Protein AF-A0A3B7MKC9-F1 (afdb_monomer)

Mean predicted aligned error: 3.41 Å

Organism: NCBI:txid2315862

Secondary structure (DSSP, 8-state):
--HHHHHHT--HHHHHHHHHHTTTS-PEE-TT-S-S-TTSPPPSEE-HHHHHHHHHT--SBSSTTSS-B--HHHHHTTTTTT-TTSEEEE-TTT---TTPEEEE--BTTB--EEEEEEEEETTEEEEEEEE-HHHHHHHS-SEEEE-SHHHHTSS---EEEEE-HHHHHTT--

Radius of gyration: 14.61 Å; Cα contacts (8 Å, |Δi|>4): 406; chains: 1; bounding box: 36×35×43 Å

Structure (mmCIF, N/CA/C/O backbone):
data_AF-A0A3B7MKC9-F1
#
_entry.id   AF-A0A3B7MKC9-F1
#
loop_
_atom_site.group_PDB
_atom_site.id
_atom_site.type_symbol
_atom_site.label_atom_id
_atom_site.label_alt_id
_atom_site.label_comp_id
_atom_site.label_asym_id
_atom_site.label_entity_id
_atom_site.label_seq_id
_atom_site.pdbx_PDB_ins_code
_atom_site.Cartn_x
_atom_site.Cartn_y
_atom_site.Cartn_z
_atom_site.occupancy
_atom_site.B_iso_or_equiv
_atom_site.auth_seq_id
_atom_site.auth_comp_id
_atom_site.auth_asym_id
_atom_site.auth_atom_id
_atom_site.pdbx_PDB_model_num
ATOM 1 N N . MET A 1 1 ? 6.715 -16.692 -13.414 1.00 75.38 1 MET A N 1
ATOM 2 C CA . MET A 1 1 ? 5.752 -15.585 -13.282 1.00 75.38 1 MET A CA 1
ATOM 3 C C . MET A 1 1 ? 6.542 -14.304 -13.108 1.00 75.38 1 MET A C 1
ATOM 5 O O . MET A 1 1 ? 7.351 -14.230 -12.189 1.00 75.38 1 MET A O 1
ATOM 9 N N . ALA A 1 2 ? 6.382 -13.361 -14.026 1.00 88.56 2 ALA A N 1
ATOM 10 C CA . ALA A 1 2 ? 6.945 -12.022 -13.945 1.00 88.56 2 ALA A CA 1
ATOM 11 C C . ALA A 1 2 ? 6.031 -11.097 -13.121 1.00 88.56 2 ALA A C 1
ATOM 13 O O . ALA A 1 2 ? 4.873 -11.415 -12.852 1.00 88.56 2 ALA A O 1
ATOM 14 N N . TRP A 1 3 ? 6.537 -9.925 -12.731 1.00 88.00 3 TRP A N 1
ATOM 15 C CA . TRP A 1 3 ? 5.718 -8.912 -12.053 1.00 88.00 3 TRP A CA 1
ATOM 16 C C . TRP A 1 3 ? 4.572 -8.404 -12.947 1.00 88.00 3 TRP A C 1
ATOM 18 O O . TRP A 1 3 ? 3.507 -8.067 -12.442 1.00 88.00 3 TRP A O 1
ATOM 28 N N . SER A 1 4 ? 4.760 -8.400 -14.271 1.00 90.25 4 SER A N 1
ATOM 29 C CA . SER A 1 4 ? 3.721 -8.061 -15.249 1.00 90.25 4 SER A CA 1
ATOM 30 C C . SER A 1 4 ? 2.548 -9.041 -15.215 1.00 90.25 4 SER A C 1
ATOM 32 O O . SER A 1 4 ? 1.399 -8.612 -15.281 1.00 90.25 4 SER A O 1
ATOM 34 N N . ASP A 1 5 ? 2.821 -10.335 -15.021 1.00 90.56 5 ASP A N 1
ATOM 35 C CA . ASP A 1 5 ? 1.785 -11.368 -14.912 1.00 90.56 5 ASP A CA 1
ATOM 36 C C . ASP A 1 5 ? 0.929 -11.151 -13.653 1.00 90.56 5 ASP A C 1
ATOM 38 O O . ASP A 1 5 ? -0.292 -11.273 -13.701 1.00 90.56 5 ASP A O 1
ATOM 42 N N . LEU A 1 6 ? 1.559 -10.763 -12.533 1.00 89.94 6 LEU A N 1
ATOM 43 C CA . LEU A 1 6 ? 0.846 -10.415 -11.296 1.00 89.94 6 LEU A CA 1
ATOM 44 C C . LEU A 1 6 ? -0.052 -9.189 -11.465 1.00 89.94 6 LEU A C 1
ATOM 46 O O . LEU A 1 6 ? -1.125 -9.127 -10.864 1.00 89.94 6 LEU A O 1
ATOM 50 N N . ILE A 1 7 ? 0.390 -8.210 -12.256 1.00 89.44 7 ILE A N 1
ATOM 51 C CA . ILE A 1 7 ? -0.397 -7.013 -12.551 1.00 89.44 7 ILE A CA 1
ATOM 52 C C . ILE A 1 7 ? -1.566 -7.331 -13.476 1.00 89.44 7 ILE A C 1
ATOM 54 O O . ILE A 1 7 ? -2.645 -6.777 -13.287 1.00 89.44 7 ILE A O 1
ATOM 58 N N . ALA A 1 8 ? -1.399 -8.228 -14.446 1.00 88.75 8 ALA A N 1
ATOM 59 C CA . ALA A 1 8 ? -2.476 -8.591 -15.363 1.00 88.75 8 ALA A CA 1
ATOM 60 C C . ALA A 1 8 ? -3.732 -9.090 -14.618 1.00 88.75 8 ALA A C 1
ATOM 62 O O . ALA A 1 8 ? -4.857 -8.835 -15.053 1.00 88.75 8 ALA A O 1
ATOM 63 N N . THR A 1 9 ? -3.547 -9.722 -13.455 1.00 87.75 9 THR A N 1
ATOM 64 C CA . THR A 1 9 ? -4.630 -10.240 -12.608 1.00 87.75 9 THR A CA 1
ATOM 65 C C . THR A 1 9 ? -4.919 -9.389 -11.370 1.00 87.75 9 THR A C 1
ATOM 67 O O . THR A 1 9 ? -5.727 -9.801 -10.538 1.00 87.75 9 THR A O 1
ATOM 70 N N . CYS A 1 10 ? -4.285 -8.220 -11.217 1.00 89.94 10 CYS A N 1
ATOM 71 C CA . CYS A 1 10 ? -4.369 -7.454 -9.976 1.00 89.94 10 CYS A CA 1
ATOM 72 C C . CYS A 1 10 ? -5.787 -6.946 -9.676 1.00 89.94 10 CYS A C 1
ATOM 74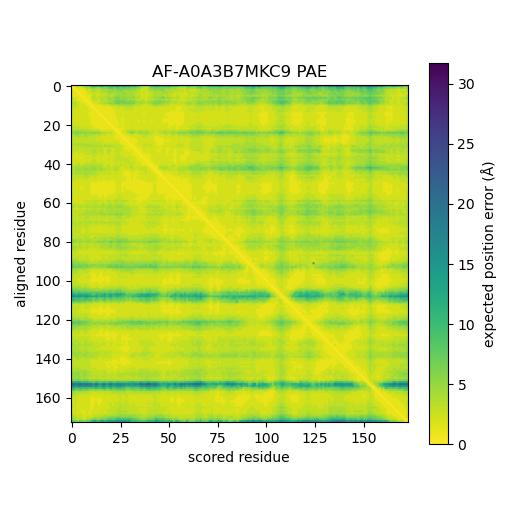 O O . CYS A 1 10 ? -6.601 -6.654 -10.562 1.00 89.94 10 CYS A O 1
ATOM 76 N N . GLY A 1 11 ? -6.083 -6.839 -8.382 1.00 96.00 11 GLY A N 1
ATOM 77 C CA . GLY A 1 11 ? -7.369 -6.380 -7.880 1.00 96.00 11 GLY A CA 1
ATOM 78 C C . GLY A 1 11 ? -7.400 -6.295 -6.359 1.00 96.00 11 GLY A C 1
ATOM 79 O O . GLY A 1 11 ? -6.466 -6.721 -5.667 1.00 96.00 11 GLY A O 1
ATOM 80 N N . THR A 1 12 ? -8.510 -5.774 -5.838 1.00 97.19 12 THR A N 1
ATOM 81 C CA . THR A 1 12 ? -8.742 -5.603 -4.399 1.00 97.19 12 THR A CA 1
ATOM 82 C C . THR A 1 12 ? -8.577 -6.915 -3.640 1.00 97.19 12 THR A C 1
ATOM 84 O O . THR A 1 12 ? -7.861 -6.968 -2.644 1.00 97.19 12 THR A O 1
ATOM 87 N N . GLN A 1 13 ? -9.175 -8.002 -4.137 1.00 96.81 13 GLN A N 1
ATOM 88 C CA . GLN A 1 13 ? -9.100 -9.311 -3.489 1.00 96.81 13 GLN A CA 1
ATOM 89 C C . GLN A 1 13 ? -7.655 -9.808 -3.360 1.00 96.81 13 GLN A C 1
ATOM 91 O O . GLN A 1 13 ? -7.235 -10.166 -2.261 1.00 96.81 13 GLN A O 1
ATOM 96 N N . GLN A 1 14 ? -6.881 -9.778 -4.450 1.00 95.62 14 GLN A N 1
ATOM 97 C CA . GLN A 1 14 ? -5.470 -10.172 -4.437 1.00 95.62 14 GLN A CA 1
ATOM 98 C C . GLN A 1 14 ? -4.660 -9.289 -3.483 1.00 95.62 14 GLN A C 1
ATOM 100 O O . GLN A 1 14 ? -3.864 -9.802 -2.698 1.00 95.62 14 GLN A O 1
ATOM 105 N N . THR A 1 15 ? -4.904 -7.975 -3.503 1.00 97.50 15 THR A N 1
ATOM 106 C CA . THR A 1 15 ? -4.222 -7.019 -2.619 1.00 97.50 15 THR A CA 1
ATOM 107 C C . THR A 1 15 ? -4.458 -7.362 -1.155 1.00 97.50 15 THR A C 1
ATOM 109 O O . THR A 1 15 ? -3.516 -7.454 -0.369 1.00 97.50 15 THR A O 1
ATOM 112 N N . MET A 1 16 ? -5.712 -7.632 -0.793 1.00 98.12 16 MET A N 1
ATOM 113 C CA . MET A 1 16 ? -6.086 -7.973 0.575 1.00 98.12 16 MET A CA 1
ATOM 114 C C . MET A 1 16 ? -5.587 -9.348 1.009 1.00 98.12 16 MET A C 1
ATOM 116 O O . MET A 1 16 ? -5.151 -9.498 2.149 1.00 98.12 16 MET A O 1
ATOM 120 N N . GLN A 1 17 ? -5.622 -10.348 0.125 1.00 97.00 17 GLN A N 1
ATOM 121 C CA . GLN A 1 17 ? -5.063 -11.673 0.404 1.00 97.00 17 GLN A CA 1
ATOM 122 C C . GLN A 1 17 ? -3.566 -11.577 0.701 1.00 97.00 17 GLN A C 1
ATOM 124 O O . GLN A 1 17 ? -3.098 -12.113 1.707 1.00 97.00 17 GLN A O 1
ATOM 129 N N . ARG A 1 18 ? -2.828 -10.823 -0.120 1.00 96.69 18 ARG A N 1
ATOM 130 C CA . ARG A 1 18 ? -1.397 -10.587 0.082 1.00 96.69 18 ARG A CA 1
ATOM 131 C C . ARG A 1 18 ? -1.147 -9.820 1.375 1.00 96.69 18 ARG A C 1
ATOM 133 O O . ARG A 1 18 ? -0.412 -10.317 2.223 1.00 96.69 18 ARG A O 1
ATOM 140 N N . ALA A 1 19 ? -1.820 -8.690 1.593 1.00 97.62 19 ALA A N 1
ATOM 141 C CA . ALA A 1 19 ? -1.694 -7.901 2.821 1.00 97.62 19 ALA A CA 1
ATOM 142 C C . ALA A 1 19 ? -1.908 -8.744 4.092 1.00 97.62 19 ALA A C 1
ATOM 144 O O . ALA A 1 19 ? -1.096 -8.685 5.012 1.00 97.62 19 ALA A O 1
ATOM 145 N N . LYS A 1 20 ? -2.955 -9.579 4.120 1.00 97.69 20 LYS A N 1
ATOM 146 C CA . LYS A 1 20 ? -3.248 -10.476 5.249 1.00 97.69 20 LYS A CA 1
ATOM 147 C C . LYS A 1 20 ? -2.195 -11.571 5.424 1.00 97.69 20 LYS A C 1
ATOM 149 O O . LYS A 1 20 ? -1.866 -11.903 6.556 1.00 97.69 20 LYS A O 1
ATOM 154 N N . SER A 1 21 ? -1.637 -12.100 4.333 1.00 96.62 21 SER A N 1
ATOM 155 C CA . SER A 1 21 ? -0.587 -13.130 4.396 1.00 96.62 21 SER A CA 1
ATOM 156 C C . SER A 1 21 ? 0.743 -12.638 4.980 1.00 96.62 21 SER A C 1
ATOM 158 O O . SER A 1 21 ? 1.561 -13.452 5.391 1.00 96.62 21 SER A O 1
ATOM 160 N N . ALA A 1 22 ? 0.956 -11.320 5.048 1.00 96.00 22 ALA A N 1
ATOM 161 C CA . ALA A 1 22 ? 2.150 -10.728 5.650 1.00 96.00 22 ALA A CA 1
ATOM 162 C C . ALA A 1 22 ? 2.032 -10.491 7.170 1.00 96.00 22 ALA A C 1
ATOM 164 O O . ALA A 1 22 ? 2.989 -10.032 7.790 1.00 96.00 22 ALA A O 1
ATOM 165 N N . LEU A 1 23 ? 0.875 -10.773 7.777 1.00 96.06 23 LEU A N 1
ATOM 166 C CA . LEU A 1 23 ? 0.693 -10.689 9.227 1.00 96.06 23 LEU A CA 1
ATOM 167 C C . LEU A 1 23 ? 1.435 -11.833 9.932 1.00 96.06 23 LEU A C 1
ATOM 169 O O . LEU A 1 23 ? 1.432 -12.962 9.445 1.00 96.06 23 LEU A O 1
ATOM 173 N N . LYS A 1 24 ? 1.984 -11.563 11.126 1.00 93.38 24 LYS A N 1
ATOM 174 C CA . LYS A 1 24 ? 2.704 -12.549 11.961 1.00 93.38 24 LYS A CA 1
ATOM 175 C C . LYS A 1 24 ? 3.942 -13.130 11.267 1.00 93.38 24 LYS A C 1
ATOM 177 O O . LYS A 1 24 ? 4.268 -14.302 11.440 1.00 93.38 24 LYS A O 1
ATOM 182 N N . HIS A 1 25 ? 4.619 -12.307 10.476 1.00 90.75 25 HIS A N 1
ATOM 183 C CA . HIS A 1 25 ? 5.771 -12.706 9.671 1.00 90.75 25 HIS A CA 1
ATOM 184 C C . HIS A 1 25 ? 7.107 -12.258 10.294 1.00 90.75 25 HIS A C 1
ATOM 186 O O . HIS A 1 25 ? 8.160 -12.417 9.674 1.00 90.75 25 HIS A O 1
ATOM 192 N N . ASN A 1 26 ? 7.070 -11.695 11.513 1.00 93.88 26 ASN A N 1
ATOM 193 C CA . ASN A 1 26 ? 8.230 -11.155 12.235 1.00 93.88 26 ASN A CA 1
ATOM 194 C C . ASN A 1 26 ? 9.009 -10.147 11.379 1.00 93.88 26 ASN A C 1
ATOM 196 O O . ASN A 1 26 ? 10.238 -10.185 11.284 1.00 93.88 26 ASN A O 1
ATOM 200 N N . THR A 1 27 ? 8.277 -9.269 10.690 1.00 95.50 27 THR A N 1
ATOM 201 C CA . THR A 1 27 ? 8.881 -8.310 9.772 1.00 95.50 27 THR A CA 1
ATOM 202 C C . THR A 1 27 ? 9.642 -7.254 10.563 1.00 95.50 27 THR A C 1
ATOM 204 O O . THR A 1 27 ? 9.106 -6.615 11.463 1.00 95.50 27 THR A O 1
ATOM 207 N N . ILE A 1 28 ? 10.893 -7.021 10.192 1.00 97.19 28 ILE A N 1
ATOM 208 C CA . ILE A 1 28 ? 11.747 -5.968 10.724 1.00 97.19 28 ILE A CA 1
ATOM 209 C C . ILE A 1 28 ? 11.463 -4.679 9.959 1.00 97.19 28 ILE A C 1
ATOM 211 O O . ILE A 1 28 ? 11.594 -4.616 8.731 1.00 97.19 28 ILE A O 1
ATOM 215 N N . TYR A 1 29 ? 11.118 -3.617 10.685 1.00 96.44 29 TYR A N 1
ATOM 216 C CA . TYR A 1 29 ? 10.963 -2.310 10.061 1.00 96.44 29 TYR A CA 1
ATOM 217 C C . TYR A 1 29 ? 12.321 -1.789 9.586 1.00 96.44 29 TYR A C 1
ATOM 219 O O . TYR A 1 29 ? 13.251 -1.637 10.382 1.00 96.44 29 TYR A O 1
ATOM 227 N N . LYS A 1 30 ? 12.430 -1.459 8.297 1.00 96.44 30 LYS A N 1
ATOM 228 C CA . LYS A 1 30 ? 13.615 -0.796 7.748 1.00 96.44 30 LYS A CA 1
ATOM 229 C C . LYS A 1 30 ? 13.245 0.114 6.590 1.00 96.44 30 LYS A C 1
ATOM 231 O O . LYS A 1 30 ? 12.777 -0.349 5.552 1.00 96.44 30 LYS A O 1
ATOM 236 N N . LEU A 1 31 ? 13.507 1.405 6.775 1.00 93.88 31 LEU A N 1
ATOM 237 C CA . LEU A 1 31 ? 13.230 2.435 5.781 1.00 93.88 31 LEU A CA 1
ATOM 238 C C . LEU A 1 31 ? 13.946 2.127 4.455 1.00 93.88 31 LE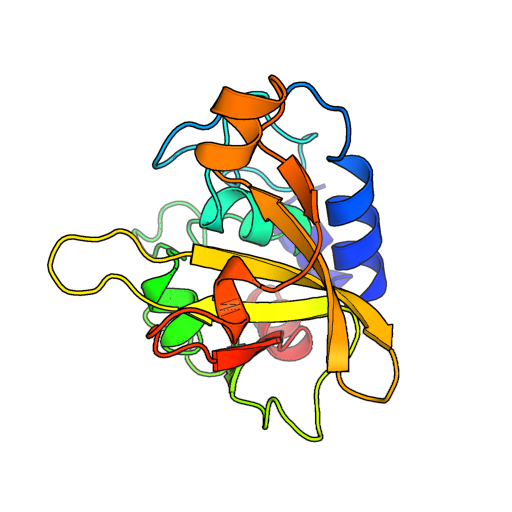U A C 1
ATOM 240 O O . LEU A 1 31 ? 15.117 1.737 4.444 1.00 93.88 31 LEU A O 1
ATOM 244 N N . GLY A 1 32 ? 13.230 2.272 3.341 1.00 92.75 32 GLY A N 1
ATOM 245 C CA . GLY A 1 32 ? 13.732 1.992 1.998 1.00 92.75 32 GLY A CA 1
ATOM 246 C C . GLY A 1 32 ? 13.807 0.503 1.645 1.00 92.75 32 GLY A C 1
ATOM 247 O O . GLY A 1 32 ? 14.445 0.158 0.650 1.00 92.75 32 GLY A O 1
ATOM 248 N N . LYS A 1 33 ? 13.216 -0.400 2.445 1.00 95.06 33 LYS A N 1
ATOM 249 C CA . LYS A 1 33 ? 13.223 -1.854 2.192 1.00 95.06 33 LYS A CA 1
ATOM 250 C C . LYS A 1 33 ? 11.835 -2.427 1.894 1.00 95.06 33 LYS A C 1
ATOM 252 O O . LYS A 1 33 ? 10.814 -1.795 2.147 1.00 95.06 33 LYS A O 1
ATOM 257 N N . GLY A 1 34 ? 11.820 -3.642 1.342 1.00 94.31 34 GLY A N 1
ATOM 258 C CA . GLY A 1 34 ? 10.609 -4.351 0.919 1.00 94.31 34 GLY A CA 1
ATOM 259 C C . GLY A 1 34 ? 10.029 -3.833 -0.400 1.00 94.31 34 GLY A C 1
ATOM 260 O O . GLY A 1 34 ? 10.394 -2.755 -0.859 1.00 94.31 34 GLY A O 1
ATOM 261 N N . GLY A 1 35 ? 9.151 -4.619 -1.031 1.00 93.88 35 GLY A N 1
ATOM 262 C CA . GLY A 1 35 ? 8.424 -4.212 -2.242 1.00 93.88 35 GLY A CA 1
ATOM 263 C C . GLY A 1 35 ? 9.216 -4.192 -3.551 1.00 93.88 35 GLY A C 1
ATOM 264 O O . GLY A 1 35 ? 8.704 -3.680 -4.535 1.00 93.88 35 GLY A O 1
ATOM 265 N N . PHE A 1 36 ? 10.446 -4.711 -3.604 1.00 94.75 36 PHE A N 1
ATOM 266 C CA . PHE A 1 36 ? 11.247 -4.698 -4.842 1.00 94.75 36 PHE A CA 1
ATOM 267 C C . PHE A 1 36 ? 10.805 -5.750 -5.863 1.00 94.75 36 PHE A C 1
ATOM 269 O O . PHE A 1 36 ? 10.719 -5.448 -7.049 1.00 94.75 36 PHE A O 1
ATOM 276 N N . ASP A 1 37 ? 10.506 -6.965 -5.403 1.00 94.50 37 ASP A N 1
ATOM 277 C CA . ASP A 1 37 ? 10.020 -8.057 -6.247 1.00 94.50 37 ASP A CA 1
ATOM 278 C C . ASP A 1 37 ? 8.698 -8.596 -5.672 1.00 94.50 37 ASP A C 1
ATOM 280 O O . ASP A 1 37 ? 8.710 -9.318 -4.669 1.00 94.50 37 ASP A O 1
ATOM 284 N N . PRO A 1 38 ? 7.540 -8.249 -6.265 1.00 94.00 38 PRO A N 1
ATOM 285 C CA . PRO A 1 38 ? 6.243 -8.718 -5.786 1.00 94.00 38 PRO A CA 1
ATOM 286 C C . PRO A 1 38 ? 5.993 -10.207 -6.076 1.00 94.00 38 PRO A C 1
ATOM 288 O O . PRO A 1 38 ? 5.058 -10.783 -5.516 1.00 94.00 38 PRO A O 1
ATOM 291 N N . THR A 1 39 ? 6.805 -10.853 -6.921 1.00 94.25 39 THR A N 1
ATOM 292 C CA . THR A 1 39 ? 6.676 -12.288 -7.235 1.00 94.25 39 THR A CA 1
ATOM 293 C C . THR A 1 39 ? 7.209 -13.184 -6.123 1.00 94.25 39 THR A C 1
ATOM 295 O O . THR A 1 39 ? 6.911 -14.378 -6.092 1.00 94.25 39 THR A O 1
ATOM 298 N N . LYS A 1 40 ? 7.975 -12.615 -5.188 1.00 94.12 40 LYS A N 1
ATOM 299 C CA . LYS A 1 40 ? 8.525 -13.324 -4.033 1.00 94.12 40 LYS A CA 1
ATOM 300 C C . LYS A 1 40 ? 7.618 -13.183 -2.807 1.00 94.12 40 LYS A C 1
ATOM 302 O O . LYS A 1 40 ? 6.834 -12.231 -2.724 1.00 94.12 40 LYS A O 1
ATOM 307 N N . PRO A 1 41 ? 7.735 -14.106 -1.834 1.00 92.25 41 PRO A N 1
ATOM 308 C CA . PRO A 1 41 ? 7.149 -13.929 -0.510 1.00 92.25 41 PRO A CA 1
ATOM 309 C C . PRO A 1 41 ? 7.562 -12.601 0.129 1.00 92.25 41 PRO A C 1
ATOM 311 O O . PRO A 1 41 ? 8.556 -11.986 -0.271 1.00 92.25 41 PRO A O 1
ATOM 314 N N . MET A 1 42 ? 6.805 -12.170 1.139 1.00 91.69 42 MET A N 1
ATOM 315 C CA . MET A 1 42 ? 7.142 -10.953 1.863 1.00 91.69 42 MET A CA 1
ATOM 316 C C . MET A 1 42 ? 8.543 -11.064 2.471 1.00 91.69 42 MET A C 1
ATOM 318 O O . MET A 1 42 ? 8.910 -12.074 3.072 1.00 91.69 42 MET A O 1
ATOM 322 N N . THR A 1 43 ? 9.341 -10.015 2.296 1.00 91.06 43 THR A N 1
ATOM 323 C CA . THR A 1 43 ? 10.710 -9.976 2.810 1.00 91.06 43 THR A CA 1
ATOM 324 C C . THR A 1 43 ? 10.708 -9.683 4.308 1.00 91.06 43 THR A C 1
ATOM 326 O O . THR A 1 43 ? 9.870 -8.926 4.792 1.00 91.06 43 THR A O 1
ATOM 329 N N . LEU A 1 44 ? 11.711 -10.195 5.027 1.00 93.56 44 LEU A N 1
ATOM 330 C CA . LEU A 1 44 ? 11.889 -9.921 6.455 1.00 93.56 44 LEU A CA 1
ATOM 331 C C . LEU A 1 44 ? 12.142 -8.443 6.777 1.00 93.56 44 LEU A C 1
ATOM 333 O O . LEU A 1 44 ? 11.980 -8.062 7.924 1.00 93.56 44 LEU A O 1
ATOM 337 N N . GLN A 1 45 ? 12.572 -7.610 5.823 1.00 96.25 45 GLN A N 1
ATOM 338 C CA . GLN A 1 45 ? 12.807 -6.177 6.042 1.00 96.25 45 GLN A CA 1
ATOM 339 C C . GLN A 1 45 ? 11.894 -5.345 5.144 1.00 96.25 45 GLN A C 1
ATOM 341 O O . GLN A 1 45 ? 11.943 -5.468 3.918 1.00 96.25 45 GLN A O 1
ATOM 346 N N . CYS A 1 46 ? 11.081 -4.469 5.729 1.00 95.38 46 CYS A N 1
ATOM 347 C CA . CYS A 1 46 ? 10.102 -3.697 4.969 1.00 95.38 46 CYS A CA 1
ATOM 348 C C . CYS A 1 46 ? 9.844 -2.309 5.572 1.00 95.38 46 CYS A C 1
ATOM 350 O O . CYS A 1 46 ? 9.969 -2.118 6.781 1.00 95.38 46 CYS A O 1
ATOM 352 N N . ASP A 1 47 ? 9.443 -1.357 4.731 1.00 95.94 47 ASP A N 1
ATOM 353 C CA . ASP A 1 47 ? 8.814 -0.093 5.131 1.00 95.94 47 ASP A CA 1
ATOM 354 C C . ASP A 1 47 ? 7.325 -0.056 4.731 1.00 95.94 47 ASP A C 1
ATOM 356 O O . ASP A 1 47 ? 6.803 -1.012 4.148 1.00 95.94 47 ASP A O 1
ATOM 360 N N . CYS A 1 48 ? 6.628 1.033 5.066 1.00 95.88 48 CYS A N 1
ATOM 361 C CA . CYS A 1 48 ? 5.208 1.227 4.763 1.00 95.88 48 CYS A CA 1
ATOM 362 C C . CYS A 1 48 ? 4.908 1.163 3.254 1.00 95.88 48 CYS A C 1
ATOM 364 O O . CYS A 1 48 ? 4.073 0.373 2.816 1.00 95.88 48 CYS A O 1
ATOM 366 N N . SER A 1 49 ? 5.627 1.938 2.443 1.00 96.62 49 SER A N 1
ATOM 367 C CA . SER A 1 49 ? 5.426 2.025 0.992 1.00 96.62 49 SER A CA 1
ATOM 368 C C . SER A 1 49 ? 5.775 0.733 0.242 1.00 96.62 49 SER A C 1
ATOM 370 O O . SER A 1 49 ? 5.067 0.340 -0.686 1.00 96.62 49 SER A O 1
ATOM 372 N N . GLY A 1 50 ? 6.829 0.038 0.671 1.00 96.88 50 GLY A N 1
ATOM 373 C CA . GLY A 1 50 ? 7.267 -1.246 0.140 1.00 96.88 50 GLY A CA 1
ATOM 374 C C . GLY A 1 50 ? 6.297 -2.366 0.496 1.00 96.88 50 GLY A C 1
ATOM 375 O O . GLY A 1 50 ? 6.040 -3.228 -0.345 1.00 96.88 50 GLY A O 1
ATOM 376 N N . PHE A 1 51 ? 5.699 -2.321 1.694 1.00 97.75 51 PHE A N 1
ATOM 377 C CA . PHE A 1 51 ? 4.630 -3.243 2.081 1.00 97.75 51 PHE A CA 1
ATOM 378 C C . PHE A 1 51 ? 3.428 -3.083 1.151 1.00 97.75 51 PHE A C 1
ATOM 380 O O . PHE A 1 51 ? 2.942 -4.075 0.615 1.00 97.75 51 PHE A O 1
ATOM 387 N N . ILE A 1 52 ? 2.990 -1.845 0.908 1.00 97.94 52 ILE A N 1
ATOM 388 C CA . ILE A 1 52 ? 1.851 -1.570 0.027 1.00 97.94 52 ILE A CA 1
ATOM 389 C C . ILE A 1 52 ? 2.150 -1.965 -1.418 1.00 97.94 52 ILE A C 1
ATOM 391 O O . ILE A 1 52 ? 1.328 -2.643 -2.028 1.00 97.94 52 ILE A O 1
ATOM 395 N N . ALA A 1 53 ? 3.330 -1.634 -1.951 1.00 97.00 53 ALA A N 1
ATOM 396 C CA . ALA A 1 53 ? 3.726 -2.059 -3.295 1.00 97.00 53 ALA A CA 1
ATOM 397 C C . ALA A 1 53 ? 3.655 -3.591 -3.432 1.00 97.00 53 ALA A C 1
ATOM 399 O O . ALA A 1 53 ? 2.988 -4.119 -4.327 1.00 97.00 53 ALA A O 1
ATOM 400 N N . TRP A 1 54 ? 4.246 -4.314 -2.471 1.00 97.25 54 TRP A N 1
ATOM 401 C CA . TRP A 1 54 ? 4.187 -5.772 -2.435 1.00 97.25 54 TRP A CA 1
ATOM 402 C C . TRP A 1 54 ? 2.751 -6.288 -2.301 1.00 97.25 54 TRP A C 1
ATOM 404 O O . TRP A 1 54 ? 2.393 -7.229 -3.007 1.00 97.25 54 TRP A O 1
ATOM 414 N N . ALA A 1 55 ? 1.916 -5.684 -1.452 1.00 97.31 55 ALA A N 1
ATOM 415 C CA . ALA A 1 55 ? 0.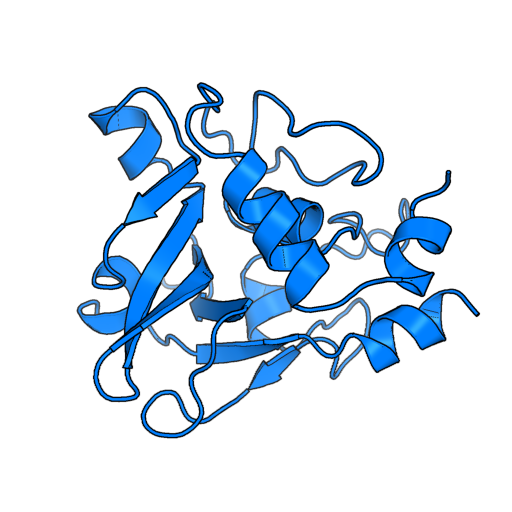526 -6.092 -1.274 1.00 97.31 55 ALA A CA 1
ATOM 416 C C . ALA A 1 55 ? -0.266 -5.949 -2.581 1.00 97.31 55 ALA A C 1
ATOM 418 O O . ALA A 1 55 ? -0.907 -6.908 -2.993 1.00 97.31 55 ALA A O 1
ATOM 419 N N . ILE A 1 56 ? -0.145 -4.818 -3.283 1.00 96.44 56 ILE A N 1
ATOM 420 C CA . ILE A 1 56 ? -0.794 -4.578 -4.586 1.00 96.44 56 ILE A CA 1
ATOM 421 C C . ILE A 1 56 ? -0.295 -5.569 -5.653 1.00 96.44 56 ILE A C 1
ATOM 423 O O . ILE A 1 56 ? -1.034 -5.921 -6.571 1.00 96.44 56 ILE A O 1
ATOM 427 N N . GLY A 1 57 ? 0.942 -6.055 -5.515 1.00 95.62 57 GLY A N 1
ATOM 428 C CA . GLY A 1 57 ? 1.582 -6.941 -6.486 1.00 95.62 57 GLY A CA 1
ATOM 429 C C . GLY A 1 57 ? 2.427 -6.190 -7.515 1.00 95.62 57 GLY A C 1
ATOM 430 O O . GLY A 1 57 ? 2.687 -6.721 -8.591 1.00 95.62 57 GLY A O 1
ATOM 431 N N . ILE A 1 58 ? 2.869 -4.973 -7.187 1.00 95.25 58 ILE A N 1
ATOM 432 C CA . ILE A 1 58 ? 3.726 -4.140 -8.035 1.00 95.25 58 ILE A CA 1
ATOM 433 C C . ILE A 1 58 ? 5.121 -3.988 -7.418 1.00 95.25 58 ILE A C 1
ATOM 435 O O . ILE A 1 58 ? 5.264 -4.007 -6.193 1.00 95.25 58 ILE A O 1
ATOM 439 N N . PRO A 1 59 ? 6.170 -3.818 -8.235 1.00 95.12 59 PRO A N 1
ATOM 440 C CA . PRO A 1 59 ? 7.452 -3.358 -7.728 1.00 95.12 59 PRO A CA 1
ATOM 441 C C . PRO A 1 59 ? 7.329 -1.900 -7.251 1.00 95.12 59 PRO A C 1
ATOM 443 O O . PRO A 1 59 ? 6.641 -1.084 -7.865 1.00 95.12 59 PRO A O 1
ATOM 446 N N . ARG A 1 60 ? 8.005 -1.553 -6.151 1.00 94.50 60 ARG A N 1
ATOM 447 C CA . ARG A 1 60 ? 8.026 -0.183 -5.600 1.00 94.50 60 ARG A CA 1
ATOM 448 C C . ARG A 1 60 ? 8.743 0.810 -6.510 1.00 94.50 60 ARG A C 1
ATOM 450 O O . ARG A 1 60 ? 8.566 2.012 -6.356 1.00 94.50 60 ARG A O 1
ATOM 457 N N . GLU A 1 61 ? 9.578 0.310 -7.410 1.00 95.62 61 GLU A N 1
ATOM 458 C CA . GLU A 1 61 ? 10.102 1.050 -8.549 1.00 95.62 61 GLU A CA 1
ATOM 459 C C . GLU A 1 61 ? 9.345 0.566 -9.787 1.00 95.62 61 GLU A C 1
ATOM 461 O O . GLU A 1 61 ? 9.400 -0.624 -10.104 1.00 95.62 61 GLU A O 1
ATOM 466 N N . LEU A 1 62 ? 8.592 1.450 -10.447 1.00 92.44 62 LEU A N 1
ATOM 467 C CA . LEU A 1 62 ? 7.629 1.050 -11.473 1.00 92.44 62 LEU A CA 1
ATOM 468 C C . LEU A 1 62 ? 7.801 1.861 -12.777 1.00 92.44 62 LEU A C 1
ATOM 470 O O . LEU A 1 62 ? 7.519 3.063 -12.787 1.00 92.44 62 LEU A O 1
ATOM 474 N N . PRO A 1 63 ? 8.171 1.212 -13.901 1.00 92.31 63 PRO A N 1
ATOM 475 C CA . PRO A 1 63 ? 8.695 -0.158 -13.978 1.00 92.31 63 PRO A CA 1
ATOM 476 C C . PRO A 1 63 ? 10.045 -0.307 -13.247 1.00 92.31 63 PRO A C 1
ATOM 478 O O . PRO A 1 63 ? 10.710 0.693 -12.980 1.00 92.31 63 PRO A O 1
ATOM 481 N N . PRO A 1 64 ? 10.486 -1.537 -12.925 1.00 91.88 64 PRO A N 1
ATOM 482 C CA . PRO A 1 64 ? 11.801 -1.747 -12.321 1.00 91.88 64 PRO A CA 1
ATOM 483 C C . PRO A 1 64 ? 12.917 -1.108 -13.160 1.00 91.88 64 PRO A C 1
ATOM 485 O O . PRO A 1 64 ? 12.879 -1.193 -14.388 1.00 91.88 64 PRO A O 1
ATOM 488 N N . LYS A 1 65 ? 13.929 -0.523 -12.507 1.00 91.62 65 LYS A N 1
ATOM 489 C CA . LYS A 1 65 ? 15.051 0.216 -13.124 1.00 91.62 65 LYS A CA 1
ATOM 490 C C . LYS A 1 65 ? 14.678 1.531 -13.826 1.00 91.62 65 LYS A C 1
ATOM 492 O O . LYS A 1 65 ? 15.486 2.060 -14.589 1.00 91.62 65 LYS A O 1
ATOM 497 N N . SER A 1 66 ? 13.479 2.074 -13.614 1.00 92.88 66 SER A N 1
ATOM 498 C CA . SER A 1 66 ? 13.067 3.344 -14.222 1.00 92.88 66 SER A CA 1
ATOM 499 C C . SER A 1 66 ? 13.457 4.592 -13.424 1.00 92.88 66 SER A C 1
ATOM 501 O O . SER A 1 66 ? 13.127 5.697 -13.854 1.00 92.88 66 SER A O 1
ATOM 503 N N . ASN A 1 67 ? 14.054 4.450 -12.237 1.00 92.06 67 ASN A N 1
ATOM 504 C CA . ASN A 1 67 ? 14.249 5.504 -11.236 1.00 92.06 67 ASN A CA 1
ATOM 505 C C . ASN A 1 67 ? 12.945 6.202 -10.798 1.00 92.06 67 ASN A C 1
ATOM 507 O O . ASN A 1 67 ? 12.973 7.321 -10.283 1.00 92.06 67 ASN A O 1
ATOM 511 N N . LYS A 1 68 ? 11.786 5.555 -10.989 1.00 94.06 68 LYS A N 1
ATOM 512 C CA . LYS A 1 68 ? 10.478 6.085 -10.577 1.00 94.06 68 LYS A CA 1
ATOM 513 C C . LYS A 1 68 ? 9.961 5.286 -9.393 1.00 94.06 68 LYS A C 1
ATOM 515 O O . LYS A 1 68 ? 9.461 4.175 -9.548 1.00 94.06 68 LYS A O 1
ATOM 520 N N . TRP A 1 69 ? 10.088 5.876 -8.215 1.00 93.88 69 TRP A N 1
ATOM 521 C CA . TRP A 1 69 ? 9.748 5.238 -6.951 1.00 93.88 69 TRP A CA 1
ATOM 522 C C . TRP A 1 69 ? 8.325 5.580 -6.513 1.00 93.88 69 TRP A C 1
ATOM 524 O O . TRP A 1 69 ? 7.860 6.705 -6.686 1.00 93.88 69 TRP A O 1
ATOM 534 N N . LEU A 1 70 ? 7.649 4.604 -5.918 1.00 94.25 70 LEU A N 1
ATOM 535 C CA . LEU A 1 70 ? 6.386 4.758 -5.209 1.00 94.25 70 LEU A CA 1
ATOM 536 C C . LEU A 1 70 ? 6.671 4.826 -3.705 1.00 94.25 70 LEU A C 1
ATOM 538 O O . LEU A 1 70 ? 6.560 3.825 -2.999 1.00 94.25 70 LEU A O 1
ATOM 542 N N . SER A 1 71 ? 7.076 6.001 -3.221 1.00 93.50 71 SER A N 1
ATOM 543 C CA . SER A 1 71 ? 7.063 6.317 -1.786 1.00 93.50 71 SER A CA 1
ATOM 544 C C . SER A 1 71 ? 5.694 6.863 -1.364 1.00 93.50 71 SER A C 1
ATOM 546 O O . SER A 1 71 ? 4.823 7.100 -2.207 1.00 93.50 71 SER A O 1
ATOM 548 N N . THR A 1 72 ? 5.503 7.071 -0.062 1.00 93.31 72 THR A N 1
ATOM 549 C CA . THR A 1 72 ? 4.301 7.671 0.548 1.00 93.31 72 THR A CA 1
ATOM 550 C C . THR A 1 72 ? 3.820 8.917 -0.194 1.00 93.31 72 THR A C 1
ATOM 552 O O . THR A 1 72 ? 2.637 9.010 -0.525 1.00 93.31 72 THR A O 1
ATOM 555 N N . ASP A 1 73 ? 4.735 9.812 -0.562 1.00 94.69 73 ASP A N 1
ATOM 556 C CA . ASP A 1 73 ? 4.414 11.040 -1.292 1.00 94.69 73 ASP A CA 1
ATOM 557 C C . ASP A 1 73 ? 3.842 10.770 -2.684 1.00 94.69 73 ASP A C 1
ATOM 559 O O . ASP A 1 73 ? 2.905 11.438 -3.120 1.00 94.69 73 ASP A O 1
ATOM 563 N N . GLN A 1 74 ? 4.362 9.763 -3.391 1.00 95.81 74 GLN A N 1
ATOM 564 C CA . GLN A 1 74 ? 3.871 9.421 -4.724 1.00 95.81 74 GLN A CA 1
ATOM 565 C C . GLN A 1 74 ? 2.501 8.744 -4.672 1.00 95.81 74 GLN A C 1
ATOM 567 O O . GLN A 1 74 ? 1.661 9.036 -5.525 1.00 95.81 74 GLN A O 1
ATOM 572 N N . TYR A 1 75 ? 2.223 7.918 -3.657 1.00 96.50 75 TYR A N 1
ATOM 573 C CA . TYR A 1 75 ? 0.862 7.428 -3.411 1.00 96.50 75 TYR A CA 1
ATOM 574 C C . TYR A 1 75 ? -0.095 8.591 -3.124 1.00 96.50 75 TYR A C 1
ATOM 576 O O . TYR A 1 75 ? -1.159 8.671 -3.737 1.00 96.50 75 TYR A O 1
ATOM 584 N N . TRP A 1 76 ? 0.305 9.532 -2.262 1.00 96.50 76 TRP A N 1
ATOM 585 C CA . TRP A 1 76 ? -0.487 10.718 -1.921 1.00 96.50 76 TRP A CA 1
ATOM 586 C C . TRP A 1 76 ? -0.719 11.656 -3.120 1.00 96.50 76 TRP A C 1
ATOM 588 O O . TRP A 1 76 ? -1.788 12.260 -3.242 1.00 96.50 76 TRP A O 1
ATOM 598 N N . ALA A 1 77 ? 0.250 11.747 -4.036 1.00 95.69 77 ALA A N 1
ATOM 599 C CA . ALA A 1 77 ? 0.199 12.537 -5.268 1.00 95.69 77 ALA A CA 1
ATOM 600 C C . ALA A 1 77 ? -0.468 11.813 -6.459 1.00 95.69 77 ALA A C 1
ATOM 602 O O . ALA A 1 77 ? -0.400 12.289 -7.596 1.00 95.69 77 ALA A O 1
ATOM 603 N N . GLY A 1 78 ? -1.102 10.659 -6.229 1.00 95.56 78 GLY A N 1
ATOM 604 C CA . GLY A 1 78 ? -1.866 9.941 -7.252 1.00 95.56 78 GLY A CA 1
ATOM 605 C C . GLY A 1 78 ? -1.031 9.116 -8.238 1.00 95.56 78 GLY A C 1
ATOM 606 O O . GLY A 1 78 ? -1.523 8.764 -9.312 1.00 95.56 78 GLY A O 1
ATOM 607 N N . GLY A 1 79 ? 0.226 8.815 -7.897 1.00 94.31 79 GLY A N 1
ATOM 608 C CA . GLY A 1 79 ? 1.121 7.919 -8.640 1.00 94.31 79 GLY A CA 1
ATOM 609 C C . GLY A 1 79 ? 2.171 8.600 -9.521 1.00 94.31 79 GLY A C 1
ATOM 610 O O . GLY A 1 79 ? 2.921 7.920 -10.220 1.00 94.31 79 GLY A O 1
ATOM 611 N N . LYS A 1 80 ? 2.268 9.933 -9.526 1.00 93.12 80 LYS A N 1
ATOM 612 C CA . LYS A 1 80 ? 3.368 10.639 -10.218 1.00 93.12 80 LYS A CA 1
ATOM 613 C C . LYS A 1 80 ? 4.698 10.356 -9.503 1.00 93.12 80 LYS A C 1
ATOM 615 O O . LYS A 1 80 ? 4.662 10.309 -8.286 1.00 93.12 80 LYS A O 1
ATOM 620 N N . PRO A 1 81 ? 5.848 10.203 -10.193 1.00 91.12 81 PRO A N 1
ATOM 621 C CA . PRO A 1 81 ? 6.071 10.381 -11.631 1.00 91.12 81 PRO A CA 1
ATOM 622 C C . PRO A 1 81 ? 5.874 9.102 -12.467 1.00 91.12 81 PRO A C 1
ATOM 624 O O . PRO A 1 81 ? 6.138 9.122 -13.672 1.00 91.12 81 PRO A O 1
ATOM 627 N N . VAL A 1 82 ? 5.440 7.991 -11.858 1.00 91.88 82 VAL A N 1
ATOM 628 C CA . VAL A 1 82 ? 5.174 6.730 -12.570 1.00 91.88 82 VAL A CA 1
ATOM 629 C C . VAL A 1 82 ? 4.097 6.951 -13.624 1.00 91.88 82 VAL A C 1
ATOM 631 O O . VAL A 1 82 ? 4.378 6.882 -14.822 1.00 91.88 82 VAL A O 1
ATOM 634 N N . LYS A 1 83 ? 2.880 7.264 -13.171 1.00 92.50 83 LYS A N 1
ATOM 635 C CA . LYS A 1 83 ? 1.730 7.598 -14.010 1.00 92.50 83 LYS A CA 1
ATOM 636 C C . LYS A 1 83 ? 0.662 8.264 -13.147 1.00 92.50 83 LYS A C 1
ATOM 638 O O . LYS A 1 83 ? 0.362 7.796 -12.052 1.00 92.50 83 LYS A O 1
ATOM 643 N N . ALA A 1 84 ? 0.095 9.368 -13.624 1.00 94.06 84 ALA A N 1
ATOM 644 C CA . ALA A 1 84 ? -1.004 10.022 -12.922 1.00 94.06 84 ALA A CA 1
ATOM 645 C C . ALA A 1 84 ? -2.272 9.153 -12.971 1.00 94.06 84 ALA A C 1
ATOM 647 O O . ALA A 1 84 ? -2.549 8.526 -13.992 1.00 94.06 84 ALA A O 1
ATOM 648 N N . GLY A 1 85 ? -3.043 9.142 -11.883 1.00 94.94 85 GLY A N 1
ATOM 649 C CA . GLY A 1 85 ? -4.318 8.423 -11.802 1.00 94.94 85 GLY A CA 1
ATOM 650 C C . GLY A 1 85 ? -4.199 6.957 -11.384 1.00 94.94 85 GLY A C 1
ATOM 651 O O . GLY A 1 85 ? -5.215 6.264 -11.350 1.00 94.94 85 GLY A O 1
ATOM 652 N N . LEU A 1 86 ? -2.995 6.482 -11.029 1.00 95.88 86 LEU A N 1
ATOM 653 C CA . LEU A 1 86 ? -2.813 5.155 -10.420 1.00 95.88 86 LEU A CA 1
ATOM 654 C C . LEU A 1 86 ? -3.513 5.060 -9.066 1.00 95.88 86 LEU A C 1
ATOM 656 O O . LEU A 1 86 ? -4.016 4.000 -8.699 1.00 95.88 86 LEU A O 1
ATOM 660 N N . PHE A 1 87 ? -3.565 6.184 -8.352 1.00 97.56 87 PHE A N 1
ATOM 661 C CA . PHE A 1 87 ? -4.288 6.315 -7.099 1.00 97.56 87 PHE A CA 1
ATOM 662 C C . PHE A 1 87 ? -5.204 7.532 -7.184 1.00 97.56 87 PHE A C 1
ATOM 664 O O . PHE A 1 87 ? -4.751 8.640 -7.471 1.00 97.56 87 PHE A O 1
ATOM 671 N N . THR A 1 88 ? -6.497 7.325 -6.969 1.00 97.19 88 THR A N 1
ATOM 672 C CA . THR A 1 88 ? -7.510 8.382 -7.060 1.00 97.19 88 THR A CA 1
ATOM 673 C C . THR A 1 88 ? -7.963 8.767 -5.666 1.00 97.19 88 THR A C 1
ATOM 675 O O . THR A 1 88 ? -8.358 7.897 -4.892 1.00 97.19 88 THR A O 1
ATOM 678 N N . GLN A 1 89 ? -7.921 10.058 -5.348 1.00 97.06 89 GLN A N 1
ATOM 679 C CA . GLN A 1 89 ? -8.432 10.542 -4.073 1.00 97.06 89 GLN A CA 1
ATOM 680 C C . GLN A 1 89 ? -9.948 10.347 -4.004 1.00 97.06 89 GLN A C 1
ATOM 682 O O . GLN A 1 89 ? -10.662 10.655 -4.959 1.00 97.06 89 GLN A O 1
ATOM 687 N N . LYS A 1 90 ? -10.413 9.843 -2.865 1.00 96.44 90 LYS A N 1
ATOM 688 C CA . LYS A 1 90 ? -11.816 9.598 -2.539 1.00 96.44 90 LYS A CA 1
ATOM 689 C C . LYS A 1 90 ? -12.219 10.357 -1.282 1.00 96.44 90 LYS A C 1
ATOM 691 O O . LYS A 1 90 ? -11.358 10.745 -0.487 1.00 96.44 90 LYS A O 1
ATOM 696 N N . ASP A 1 91 ? -13.516 10.579 -1.110 1.00 93.19 91 ASP A N 1
ATOM 697 C CA . ASP A 1 91 ? -14.038 11.163 0.117 1.00 93.19 91 ASP A CA 1
ATOM 698 C C . ASP A 1 91 ? -13.961 10.146 1.265 1.00 93.19 91 ASP A C 1
ATOM 700 O O . ASP A 1 91 ? -14.592 9.090 1.246 1.00 93.19 91 ASP A O 1
ATOM 704 N N . LEU A 1 92 ? -13.156 10.457 2.281 1.00 90.31 92 LEU A N 1
ATOM 705 C CA . LEU A 1 92 ? -12.913 9.556 3.408 1.00 90.31 92 LEU A CA 1
ATOM 706 C C . LEU A 1 92 ? -14.174 9.293 4.247 1.00 90.31 92 LEU A C 1
ATOM 708 O O . LEU A 1 92 ? -14.278 8.235 4.867 1.00 90.31 92 LEU A O 1
ATOM 712 N N . ALA A 1 93 ? -15.108 10.246 4.296 1.00 86.69 93 ALA A N 1
ATOM 713 C CA . ALA A 1 93 ? -16.294 10.161 5.140 1.00 86.69 93 ALA A CA 1
ATOM 714 C C . ALA A 1 93 ? -17.410 9.306 4.524 1.00 86.69 93 ALA A C 1
ATOM 716 O O . ALA A 1 93 ? -18.241 8.783 5.268 1.00 86.69 93 ALA A O 1
ATOM 717 N N . SER A 1 94 ? -17.433 9.164 3.197 1.00 90.50 94 SER A N 1
ATOM 718 C CA . SER A 1 94 ? -18.545 8.538 2.473 1.00 90.50 94 SER A CA 1
ATOM 719 C C . SER A 1 94 ? -18.145 7.424 1.504 1.00 90.50 94 SER A C 1
ATOM 721 O O . SER A 1 94 ? -18.952 6.532 1.255 1.00 90.50 94 SER A O 1
ATOM 723 N N . GLU A 1 95 ? -16.916 7.419 0.982 1.00 94.00 95 GLU A N 1
ATOM 724 C CA . GLU A 1 95 ? -16.501 6.495 -0.083 1.00 94.00 95 GLU A CA 1
ATOM 725 C C . GLU A 1 95 ? -15.525 5.400 0.377 1.00 94.00 95 GLU A C 1
ATOM 727 O O . GLU A 1 95 ? -15.074 4.620 -0.461 1.00 94.00 95 GLU A O 1
ATOM 732 N N . ALA A 1 96 ? -15.172 5.319 1.665 1.00 95.38 96 ALA A N 1
ATOM 733 C CA . ALA A 1 96 ? -14.180 4.363 2.164 1.00 95.38 96 ALA A CA 1
ATOM 734 C C . ALA A 1 96 ? -14.616 2.898 1.986 1.00 95.38 96 ALA A C 1
ATOM 736 O O . ALA A 1 96 ? -15.665 2.477 2.476 1.00 95.38 96 ALA A O 1
ATOM 737 N N . THR A 1 97 ? -13.768 2.091 1.343 1.00 96.88 97 THR A N 1
ATOM 738 C CA . THR A 1 97 ? -13.998 0.654 1.137 1.00 96.88 97 THR A CA 1
ATOM 739 C C . THR A 1 97 ? -12.770 -0.188 1.492 1.00 96.88 97 THR A C 1
ATOM 741 O O . THR A 1 97 ? -11.654 0.316 1.621 1.00 96.88 97 THR A O 1
ATOM 744 N N . ILE A 1 98 ? -12.971 -1.496 1.672 1.00 98.00 98 ILE A N 1
ATOM 745 C CA . ILE A 1 98 ? -11.875 -2.445 1.913 1.00 98.00 98 ILE A CA 1
ATOM 746 C C . ILE A 1 98 ? -10.930 -2.453 0.704 1.00 98.00 98 ILE A C 1
ATOM 748 O O . ILE A 1 98 ? -11.372 -2.573 -0.437 1.00 98.00 98 ILE A O 1
ATOM 752 N N . GLY A 1 99 ? -9.628 -2.364 0.970 1.00 97.62 99 GLY A N 1
ATOM 753 C CA . GLY A 1 99 ? -8.573 -2.289 -0.038 1.00 97.62 99 GLY A CA 1
ATOM 754 C C . GLY A 1 99 ? -8.220 -0.880 -0.506 1.00 97.62 99 GLY A C 1
ATOM 755 O O . GLY A 1 99 ? -7.195 -0.719 -1.167 1.00 97.62 99 GLY A O 1
ATOM 756 N N . ASP A 1 100 ? -8.997 0.142 -0.135 1.00 98.06 100 ASP A N 1
ATOM 757 C CA . ASP A 1 100 ? -8.543 1.524 -0.283 1.00 98.06 100 ASP A CA 1
ATOM 758 C C . ASP A 1 100 ? -7.368 1.807 0.662 1.00 98.06 100 ASP A C 1
ATOM 760 O O . ASP A 1 100 ? -7.157 1.127 1.672 1.00 98.06 100 ASP A O 1
ATOM 764 N N . LEU A 1 101 ? -6.595 2.834 0.326 1.00 98.25 101 LEU A N 1
ATOM 765 C CA . LEU A 1 101 ? -5.400 3.225 1.054 1.00 98.25 101 LEU A CA 1
ATOM 766 C C . LEU A 1 101 ? -5.679 4.461 1.910 1.00 98.25 101 LEU A C 1
ATOM 768 O O . LEU A 1 1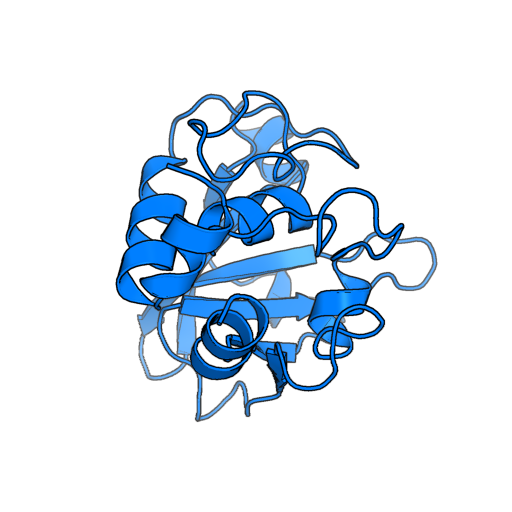01 ? -6.289 5.417 1.433 1.00 98.25 101 LEU A O 1
ATOM 772 N N . LEU A 1 102 ? -5.174 4.481 3.143 1.00 97.56 102 LEU A N 1
ATOM 773 C CA . LEU A 1 102 ? -5.013 5.726 3.900 1.00 97.56 102 LEU A CA 1
ATOM 774 C C . LEU A 1 102 ? -3.558 6.151 3.798 1.00 97.56 102 LEU A C 1
ATOM 776 O O . LEU A 1 102 ? -2.668 5.360 4.109 1.00 97.56 102 LEU A O 1
ATOM 780 N N . VAL A 1 103 ? -3.319 7.384 3.365 1.00 97.06 103 VAL A N 1
ATOM 781 C CA . VAL A 1 103 ? -1.966 7.909 3.164 1.00 97.06 103 VAL A CA 1
ATOM 782 C C . VAL A 1 103 ? -1.862 9.355 3.619 1.00 97.06 103 VAL A C 1
ATOM 784 O O . VAL A 1 103 ? -2.725 10.175 3.308 1.00 97.06 103 VAL A O 1
ATOM 787 N N . TYR A 1 104 ? -0.775 9.687 4.306 1.00 95.38 104 TYR A N 1
ATOM 788 C CA . TYR A 1 104 ? -0.338 11.066 4.498 1.00 95.38 104 TYR A CA 1
ATOM 789 C C . TYR A 1 104 ? 1.131 11.207 4.071 1.00 95.38 104 TYR A C 1
ATOM 791 O O . TYR A 1 104 ? 1.899 10.250 4.218 1.00 95.38 104 TYR A O 1
ATOM 799 N N . PRO A 1 105 ? 1.514 12.363 3.506 1.00 94.31 105 PRO A N 1
ATOM 800 C CA . PRO A 1 105 ? 2.842 12.571 2.953 1.00 94.31 105 PRO A CA 1
ATOM 801 C C . PRO A 1 105 ? 3.835 12.942 4.056 1.00 94.31 105 PRO A C 1
ATOM 803 O O . PRO A 1 105 ? 3.454 13.176 5.211 1.00 94.31 105 PRO A O 1
ATOM 806 N N . ASP A 1 106 ? 5.100 13.044 3.677 1.00 90.19 106 ASP A N 1
ATOM 807 C CA . ASP A 1 106 ? 6.136 13.622 4.520 1.00 90.19 106 ASP A CA 1
ATOM 808 C C . ASP A 1 106 ? 5.805 15.097 4.824 1.00 90.19 106 ASP A C 1
ATOM 810 O O . ASP A 1 106 ? 5.317 15.849 3.974 1.00 90.19 106 ASP A O 1
ATOM 814 N N . SER A 1 107 ? 6.033 15.536 6.065 1.00 87.38 107 SER A N 1
ATOM 815 C CA . SER A 1 107 ? 5.735 16.911 6.484 1.00 87.38 107 SER A CA 1
ATOM 816 C C . SER A 1 107 ? 6.598 17.341 7.664 1.00 87.38 107 SER A C 1
ATOM 818 O O . SER A 1 107 ? 6.685 16.636 8.665 1.00 87.38 107 SER A O 1
ATOM 820 N N . GLY A 1 108 ? 7.207 18.529 7.576 1.00 79.19 108 GLY A N 1
ATOM 821 C CA . GLY A 1 108 ? 7.935 19.143 8.695 1.00 79.19 108 GLY A CA 1
ATOM 822 C C . GLY A 1 108 ? 9.099 18.302 9.235 1.00 79.19 108 GLY A C 1
ATOM 823 O O . GLY A 1 108 ? 9.349 18.321 10.433 1.00 79.19 108 GLY A O 1
ATOM 824 N N . GLY A 1 109 ? 9.773 17.527 8.378 1.00 78.56 109 GLY A N 1
ATOM 825 C CA . GLY A 1 109 ? 10.848 16.610 8.785 1.00 78.56 109 GLY A CA 1
ATOM 826 C C . GLY A 1 109 ? 10.365 15.250 9.306 1.00 78.56 109 GLY A C 1
ATOM 827 O O . GLY A 1 109 ? 11.187 14.410 9.672 1.00 78.56 109 GLY A O 1
ATOM 828 N N . HIS A 1 110 ? 9.054 14.998 9.310 1.00 83.69 110 HIS A N 1
ATOM 829 C CA . HIS A 1 110 ? 8.475 13.704 9.657 1.00 83.69 110 HIS A CA 1
ATOM 830 C C . HIS A 1 110 ? 8.146 12.886 8.412 1.00 83.69 110 HIS A C 1
ATOM 832 O O . HIS A 1 110 ? 7.626 13.413 7.430 1.00 83.69 110 HIS A O 1
ATOM 838 N N . GLN A 1 111 ? 8.433 11.588 8.495 1.00 87.88 111 GLN A N 1
ATOM 839 C CA . GLN A 1 111 ? 8.111 10.619 7.454 1.00 87.88 111 GLN A CA 1
ATOM 840 C C . GLN A 1 111 ? 6.597 10.417 7.366 1.00 87.88 111 GLN A C 1
ATOM 842 O O . GLN A 1 111 ? 5.909 10.299 8.386 1.00 87.88 111 GLN A O 1
ATOM 847 N N . GLY A 1 112 ? 6.096 10.356 6.141 1.00 92.56 112 GLY A N 1
ATOM 848 C CA . GLY A 1 112 ? 4.732 10.001 5.815 1.00 92.56 112 GLY A CA 1
ATOM 849 C C . GLY A 1 112 ? 4.434 8.547 6.158 1.00 92.56 112 GLY A C 1
ATOM 850 O O . GLY A 1 112 ? 5.298 7.767 6.571 1.00 92.56 112 GLY A O 1
ATOM 851 N N . HIS A 1 113 ? 3.179 8.158 5.973 1.00 96.25 113 HIS A N 1
ATOM 852 C CA . HIS A 1 113 ? 2.752 6.791 6.241 1.00 96.25 113 HIS A CA 1
ATOM 853 C C . HIS A 1 113 ? 1.629 6.368 5.318 1.00 96.25 113 HIS A C 1
ATOM 855 O O . HIS A 1 113 ? 0.887 7.195 4.783 1.00 96.25 113 HIS A O 1
ATOM 861 N N . ILE A 1 114 ? 1.510 5.059 5.133 1.00 97.94 114 ILE A N 1
ATOM 862 C CA . ILE A 1 114 ? 0.497 4.464 4.276 1.00 97.94 114 ILE A CA 1
ATOM 863 C C . ILE A 1 114 ? 0.017 3.126 4.834 1.00 97.94 114 ILE A C 1
ATOM 865 O O . ILE A 1 114 ? 0.789 2.345 5.394 1.00 97.94 114 ILE A O 1
ATOM 869 N N . SER A 1 115 ? -1.276 2.869 4.676 1.00 97.81 115 SER A N 1
ATOM 870 C CA . SER A 1 115 ? -1.937 1.629 5.070 1.00 97.81 115 SER A CA 1
ATOM 871 C C . SER A 1 115 ? -2.976 1.205 4.042 1.00 97.81 115 SER A C 1
ATOM 873 O O . SER A 1 115 ? -3.398 2.014 3.217 1.00 97.81 115 SER A O 1
ATOM 875 N N . VAL A 1 116 ? -3.399 -0.056 4.115 1.00 98.50 116 VAL A N 1
ATOM 876 C CA . VAL A 1 116 ? -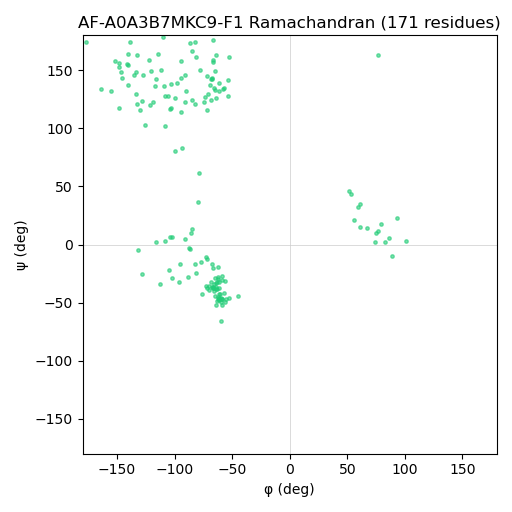4.561 -0.573 3.387 1.00 98.50 116 VAL A CA 1
ATOM 877 C C . VAL A 1 116 ? -5.694 -0.858 4.367 1.00 98.50 116 VAL A C 1
ATOM 879 O O . VAL A 1 116 ? -5.468 -1.430 5.433 1.00 98.50 116 VAL A O 1
ATOM 882 N N . ILE A 1 117 ? -6.918 -0.470 4.019 1.00 98.38 117 ILE A N 1
ATOM 883 C CA . ILE A 1 117 ? -8.105 -0.709 4.842 1.00 98.38 117 ILE A CA 1
ATOM 884 C C . ILE A 1 117 ? -8.498 -2.181 4.751 1.00 98.38 117 ILE A C 1
ATOM 886 O O . ILE A 1 117 ? -8.770 -2.693 3.666 1.00 98.38 117 ILE A O 1
ATOM 890 N N . SER A 1 118 ? -8.568 -2.860 5.894 1.00 98.31 118 SER A N 1
ATOM 891 C CA . SER A 1 118 ? -8.935 -4.275 5.969 1.00 98.31 118 SER A CA 1
ATOM 892 C C . SER A 1 118 ? -10.346 -4.530 6.480 1.00 98.31 118 SER A C 1
ATOM 894 O O . SER A 1 118 ? -10.914 -5.576 6.156 1.00 98.31 118 SER A O 1
ATOM 896 N N . ALA A 1 119 ? -10.935 -3.579 7.209 1.00 97.38 119 ALA A N 1
ATOM 897 C CA . ALA A 1 119 ? -12.331 -3.634 7.628 1.00 97.38 119 ALA A CA 1
ATOM 898 C C . ALA A 1 119 ? -12.971 -2.240 7.696 1.00 97.38 119 ALA A C 1
ATOM 900 O O . ALA A 1 119 ? -12.316 -1.247 8.027 1.00 97.38 119 ALA A O 1
ATOM 901 N N . ILE A 1 120 ? -14.274 -2.200 7.411 1.00 96.31 120 ILE A N 1
ATOM 902 C CA . ILE A 1 120 ? -15.141 -1.024 7.513 1.00 96.31 120 ILE A CA 1
ATOM 903 C C . ILE A 1 120 ? -16.217 -1.308 8.567 1.00 96.31 120 ILE A C 1
ATOM 905 O O . ILE A 1 120 ? -16.822 -2.381 8.565 1.00 96.31 120 ILE A O 1
ATOM 909 N N . LYS A 1 121 ? -16.501 -0.331 9.430 1.00 93.88 121 LYS A N 1
ATOM 910 C CA . LYS A 1 121 ? -17.623 -0.345 10.377 1.00 93.88 121 LYS A CA 1
ATOM 911 C C . LYS A 1 121 ? -18.341 0.997 10.311 1.00 93.88 121 LYS A C 1
ATOM 913 O O . LYS A 1 121 ? -17.699 2.037 10.412 1.00 93.88 121 LYS A O 1
ATOM 918 N N . ASN A 1 122 ? -19.666 0.983 10.155 1.00 89.12 122 ASN A N 1
ATOM 919 C CA . ASN A 1 122 ? -20.491 2.196 10.039 1.00 89.12 122 ASN A CA 1
ATOM 920 C C . ASN A 1 122 ? -19.969 3.172 8.964 1.00 89.12 122 ASN A C 1
ATOM 922 O O . ASN A 1 122 ? -19.806 4.362 9.227 1.00 89.12 122 ASN A O 1
ATOM 926 N N . SER A 1 123 ? -19.633 2.639 7.784 1.00 86.12 123 SER A N 1
ATOM 927 C CA . SER A 1 123 ? -19.070 3.395 6.651 1.00 86.12 123 SER A CA 1
ATOM 928 C C . SER A 1 123 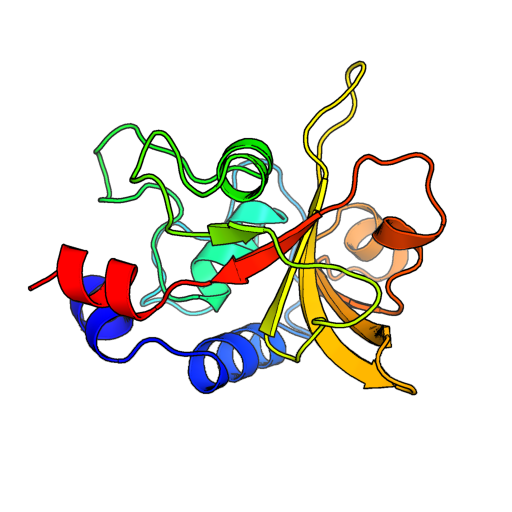? -17.730 4.092 6.923 1.00 86.12 123 SER A C 1
ATOM 930 O O . SER A 1 123 ? -17.306 4.936 6.142 1.00 86.12 123 SER A O 1
ATOM 932 N N . LYS A 1 124 ? -17.034 3.735 8.010 1.00 90.62 124 LYS A N 1
ATOM 933 C CA . LYS A 1 124 ? -15.708 4.261 8.353 1.00 90.62 124 LYS A CA 1
ATOM 934 C C . LYS A 1 124 ? -14.677 3.136 8.443 1.00 90.62 124 LYS A C 1
ATOM 936 O O . LYS A 1 124 ? -15.033 2.023 8.841 1.00 90.62 124 LYS A O 1
ATOM 941 N N . PRO A 1 125 ? -13.397 3.401 8.127 1.00 95.06 125 PRO A N 1
ATOM 942 C CA . PRO A 1 125 ? -12.316 2.461 8.404 1.00 95.06 125 PRO A CA 1
ATOM 943 C C . PRO A 1 125 ? -12.325 2.048 9.874 1.00 95.06 125 PRO A C 1
ATOM 945 O O . PRO A 1 125 ? -12.347 2.902 10.759 1.00 95.06 125 PRO A O 1
ATOM 948 N N . SER A 1 126 ? -12.327 0.742 10.133 1.00 96.38 126 SER A N 1
ATOM 949 C CA . SER A 1 126 ? -12.255 0.192 11.490 1.00 96.38 126 SER A CA 1
ATOM 950 C C . SER A 1 126 ? -10.952 -0.548 11.743 1.00 96.38 126 SER A C 1
ATOM 952 O O . SER A 1 126 ? -10.448 -0.503 12.859 1.00 96.38 126 SER A O 1
ATOM 954 N N . LEU A 1 127 ? -10.408 -1.210 10.718 1.00 97.50 127 LEU A N 1
ATOM 955 C CA . LEU A 1 127 ? -9.107 -1.869 10.769 1.00 97.50 127 LEU A CA 1
ATOM 956 C C . LEU A 1 127 ? -8.306 -1.551 9.512 1.00 97.50 127 LEU A C 1
ATOM 958 O O . LEU A 1 127 ? -8.856 -1.420 8.412 1.00 97.50 127 LEU A O 1
ATOM 962 N N . ILE A 1 128 ? -6.998 -1.443 9.701 1.00 98.06 128 ILE A N 1
ATOM 963 C CA . ILE A 1 128 ? -6.014 -1.207 8.654 1.00 98.06 128 ILE A CA 1
ATOM 964 C C . ILE A 1 128 ? -4.835 -2.154 8.826 1.00 98.06 128 ILE A C 1
ATOM 966 O O . ILE A 1 128 ? -4.457 -2.478 9.949 1.00 98.06 128 ILE A O 1
ATOM 970 N N . ILE A 1 129 ? -4.206 -2.539 7.720 1.00 98.38 129 ILE A N 1
ATOM 971 C CA . ILE A 1 129 ? -2.933 -3.260 7.726 1.00 98.38 129 ILE A CA 1
ATOM 972 C C . ILE A 1 129 ? -1.844 -2.307 7.242 1.00 98.38 129 ILE A C 1
ATOM 974 O O . ILE A 1 129 ? -1.967 -1.676 6.188 1.00 98.38 129 ILE A O 1
ATOM 978 N N . HIS A 1 130 ? -0.770 -2.189 8.019 1.00 97.69 130 HIS A N 1
ATOM 979 C CA . HIS A 1 130 ? 0.361 -1.320 7.699 1.00 97.69 130 HIS A CA 1
ATOM 980 C C . HIS A 1 130 ? 1.668 -1.836 8.289 1.00 97.69 130 HIS A C 1
ATOM 982 O O . HIS A 1 130 ? 1.674 -2.594 9.259 1.00 97.69 130 HIS A O 1
ATOM 988 N N . CYS A 1 131 ? 2.776 -1.393 7.694 1.00 96.50 131 CYS A N 1
ATOM 989 C CA . CYS A 1 131 ? 4.129 -1.645 8.178 1.00 96.50 131 CYS A CA 1
ATOM 990 C C . CYS A 1 131 ? 4.668 -0.389 8.871 1.00 96.50 131 CYS A C 1
ATOM 992 O O . CYS A 1 131 ? 4.812 0.641 8.214 1.00 96.50 131 CYS A O 1
ATOM 994 N N . SER A 1 132 ? 4.977 -0.444 10.168 1.00 95.75 132 SER A N 1
ATOM 995 C CA . SER A 1 132 ? 5.465 0.728 10.909 1.00 95.75 132 SER A CA 1
ATOM 996 C C . SER A 1 132 ? 6.575 0.400 11.907 1.00 95.75 132 SER A C 1
ATOM 998 O O . SER A 1 132 ? 6.675 -0.709 12.435 1.00 95.75 132 SER A O 1
ATOM 1000 N N . SER A 1 133 ? 7.403 1.405 12.203 1.00 94.69 133 SER A N 1
ATOM 1001 C CA . SER A 1 133 ? 8.440 1.303 13.233 1.00 94.69 133 SER A CA 1
ATOM 1002 C C . SER A 1 133 ? 7.843 1.151 14.634 1.00 94.69 133 SER A C 1
ATOM 1004 O O . SER A 1 133 ? 8.409 0.438 15.459 1.00 94.69 133 SER A O 1
ATOM 1006 N N . GLY A 1 134 ? 6.690 1.779 14.894 1.00 93.56 134 GLY A N 1
ATOM 1007 C CA . GLY A 1 134 ? 5.959 1.652 16.155 1.00 93.56 134 GLY A CA 1
ATOM 1008 C C . GLY A 1 134 ? 5.491 0.219 16.406 1.00 93.56 134 GLY A C 1
ATOM 1009 O O . GLY A 1 134 ? 5.726 -0.318 17.485 1.00 93.56 134 GLY A O 1
ATOM 1010 N N . ASN A 1 135 ? 4.925 -0.437 15.387 1.00 95.31 135 ASN A N 1
ATOM 1011 C CA . ASN A 1 135 ? 4.545 -1.849 15.475 1.00 95.31 135 ASN A CA 1
ATOM 1012 C C . ASN A 1 135 ? 5.755 -2.734 15.800 1.00 95.31 135 ASN A C 1
ATOM 1014 O O . ASN A 1 135 ? 5.693 -3.553 16.715 1.00 95.31 135 ASN A O 1
ATOM 1018 N N . PHE A 1 136 ? 6.873 -2.524 15.099 1.00 96.38 136 PHE A N 1
ATOM 1019 C CA . PHE A 1 136 ? 8.081 -3.316 15.315 1.00 96.38 136 PHE A CA 1
ATOM 1020 C C . PHE A 1 136 ? 8.644 -3.147 16.733 1.00 96.38 136 PHE A C 1
ATOM 1022 O O . PHE A 1 136 ? 8.922 -4.140 17.398 1.00 96.38 136 PHE A O 1
ATOM 1029 N N . LYS A 1 137 ? 8.757 -1.908 17.227 1.00 95.50 137 LYS A N 1
ATOM 1030 C CA . LYS A 1 137 ? 9.274 -1.622 18.578 1.00 95.50 137 LYS A CA 1
ATOM 1031 C C . LYS A 1 137 ? 8.418 -2.238 19.686 1.00 95.50 137 LYS A C 1
ATOM 1033 O O . LYS A 1 137 ? 8.968 -2.695 20.679 1.00 95.50 137 LYS A O 1
ATOM 1038 N N . ASN A 1 138 ? 7.098 -2.249 19.511 1.00 94.62 138 ASN A N 1
ATOM 1039 C CA . ASN A 1 138 ? 6.168 -2.695 20.548 1.00 94.62 138 ASN A CA 1
ATOM 1040 C C . ASN A 1 138 ? 5.886 -4.204 20.509 1.00 94.62 138 ASN A C 1
ATOM 1042 O O . ASN A 1 138 ? 5.559 -4.784 21.539 1.00 94.62 138 ASN A O 1
ATOM 1046 N N . PHE A 1 139 ? 5.975 -4.839 19.335 1.00 94.69 139 PHE A N 1
ATOM 1047 C CA . PHE A 1 139 ? 5.496 -6.214 19.142 1.00 94.69 139 PHE A CA 1
ATOM 1048 C C . PHE A 1 139 ? 6.486 -7.145 18.432 1.00 94.69 139 PHE A C 1
ATOM 1050 O O . PHE A 1 139 ? 6.173 -8.319 18.257 1.00 94.69 139 PHE A O 1
ATOM 1057 N N . GLY A 1 140 ? 7.635 -6.646 17.967 1.00 94.00 140 GLY A N 1
ATOM 1058 C CA . GLY A 1 140 ? 8.610 -7.436 17.205 1.00 94.00 140 GLY A CA 1
ATOM 1059 C C . GLY A 1 140 ? 8.201 -7.753 15.760 1.00 94.00 140 GLY A C 1
ATOM 1060 O O . GLY A 1 140 ? 8.958 -8.401 15.045 1.00 94.00 140 GLY A O 1
ATOM 1061 N N . ASP A 1 141 ? 7.043 -7.267 15.302 1.00 95.56 141 ASP A N 1
ATOM 1062 C CA . ASP A 1 141 ? 6.581 -7.387 13.916 1.00 95.56 141 ASP A CA 1
ATOM 1063 C C . ASP A 1 141 ? 6.091 -6.027 13.416 1.00 95.56 141 ASP A C 1
ATOM 1065 O O . ASP A 1 141 ? 5.188 -5.422 13.997 1.00 95.56 141 ASP A O 1
ATOM 1069 N N . ALA A 1 142 ? 6.706 -5.531 12.347 1.00 97.12 142 ALA A N 1
ATOM 1070 C CA . ALA A 1 142 ? 6.386 -4.251 11.740 1.00 97.12 142 ALA A CA 1
ATOM 1071 C C . ALA A 1 142 ? 5.008 -4.255 11.071 1.00 97.12 142 ALA A C 1
ATOM 1073 O O . ALA A 1 142 ? 4.342 -3.213 11.059 1.00 97.12 142 ALA A O 1
ATOM 1074 N N . ILE A 1 143 ? 4.578 -5.398 10.522 1.00 97.62 143 ILE A N 1
ATOM 1075 C CA . ILE A 1 143 ? 3.318 -5.523 9.785 1.00 97.62 143 ILE A CA 1
ATOM 1076 C C . ILE A 1 143 ? 2.239 -6.012 10.736 1.00 97.62 143 ILE A C 1
ATOM 1078 O O . ILE A 1 143 ? 2.277 -7.138 11.233 1.00 97.62 143 ILE A O 1
ATOM 1082 N N . ARG A 1 144 ? 1.248 -5.159 10.991 1.00 97.38 144 ARG A N 1
ATOM 1083 C CA . ARG A 1 144 ? 0.133 -5.494 11.876 1.00 97.38 144 ARG A CA 1
ATOM 1084 C C . ARG A 1 144 ? -1.172 -4.935 11.351 1.00 97.38 144 ARG A C 1
ATOM 1086 O O . ARG A 1 144 ? -1.195 -3.944 10.622 1.00 97.38 144 ARG A O 1
ATOM 1093 N N . GLU A 1 145 ? -2.243 -5.588 11.776 1.00 97.88 145 GLU A N 1
ATOM 1094 C CA . GLU A 1 145 ? -3.593 -5.063 11.676 1.00 97.88 145 GLU A CA 1
ATOM 1095 C C . GLU A 1 145 ? -3.916 -4.295 12.963 1.00 97.88 145 GLU A C 1
ATOM 1097 O O . GLU A 1 145 ? -3.789 -4.844 14.060 1.00 97.88 145 GLU A O 1
ATOM 1102 N N . THR A 1 146 ? -4.265 -3.016 12.840 1.00 96.69 146 THR A N 1
ATOM 1103 C CA . THR A 1 146 ?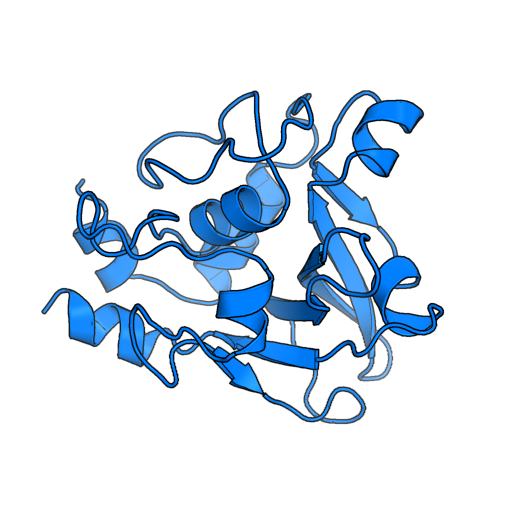 -4.576 -2.130 13.973 1.00 96.69 146 THR A CA 1
ATOM 1104 C C . THR A 1 146 ? -5.774 -1.247 13.647 1.00 96.69 146 THR A C 1
ATOM 1106 O O . THR A 1 146 ? -6.257 -1.224 12.512 1.00 96.69 146 THR A O 1
ATOM 1109 N N . ASP A 1 147 ? -6.241 -0.480 14.628 1.00 95.44 147 ASP A N 1
ATOM 1110 C CA . ASP A 1 147 ? -7.178 0.608 14.380 1.00 95.44 147 ASP A CA 1
ATOM 1111 C C . ASP A 1 147 ? -6.511 1.740 13.555 1.00 95.44 147 ASP A C 1
ATOM 1113 O O . ASP A 1 147 ? -5.277 1.859 13.526 1.00 95.44 147 ASP A O 1
ATOM 1117 N N . PRO A 1 148 ? -7.303 2.572 12.855 1.00 94.81 148 PRO A N 1
ATOM 1118 C CA . PRO A 1 148 ? -6.790 3.620 11.977 1.00 94.81 148 PRO A CA 1
ATOM 1119 C C . PRO A 1 148 ? -6.455 4.937 12.695 1.00 94.81 148 PRO A C 1
ATOM 1121 O O . PRO A 1 148 ? -6.259 5.948 12.016 1.00 94.81 148 PRO A O 1
ATOM 1124 N N . SER A 1 149 ? -6.380 4.985 14.032 1.00 92.94 149 SER A N 1
ATOM 1125 C CA . SER A 1 149 ? -6.220 6.255 14.765 1.00 92.94 149 SER A CA 1
ATOM 1126 C C . SER A 1 149 ? -4.955 7.018 14.379 1.00 92.94 149 SER A C 1
ATOM 1128 O O . SER A 1 149 ? -4.987 8.244 14.333 1.00 92.94 149 SER A O 1
ATOM 1130 N N . ILE A 1 150 ? -3.875 6.327 13.993 1.00 91.12 150 ILE A N 1
ATOM 1131 C CA . ILE A 1 150 ? -2.651 6.978 13.491 1.00 91.12 150 ILE A CA 1
ATOM 1132 C C . ILE A 1 150 ? -2.905 7.852 12.247 1.00 91.12 150 ILE A C 1
ATOM 1134 O O . ILE A 1 150 ? -2.211 8.840 12.036 1.00 91.12 150 ILE A O 1
ATOM 1138 N N . PHE A 1 151 ? -3.925 7.532 11.447 1.00 92.00 151 PHE A N 1
ATOM 1139 C CA . PHE A 1 151 ? -4.315 8.304 10.265 1.00 92.00 151 PHE A CA 1
ATOM 1140 C C . PHE A 1 151 ? -5.446 9.300 10.541 1.00 92.00 151 PHE A C 1
ATOM 1142 O O . PHE A 1 151 ? -5.500 10.338 9.883 1.00 92.00 151 PHE A O 1
ATOM 1149 N N . LEU A 1 152 ? -6.366 8.975 11.458 1.00 89.50 152 LEU A N 1
ATOM 1150 C CA . LEU A 1 152 ? -7.619 9.720 11.650 1.00 89.50 152 LEU A CA 1
ATOM 1151 C C . LEU A 1 152 ? -7.617 10.671 12.852 1.00 89.50 152 LEU A C 1
ATOM 1153 O O . LEU A 1 152 ? -8.347 11.656 12.834 1.00 89.50 152 LEU A O 1
ATOM 1157 N N . ALA A 1 153 ? -6.843 10.372 13.895 1.00 82.44 153 ALA A N 1
ATOM 1158 C CA . ALA A 1 153 ? -6.783 11.179 15.115 1.00 82.44 153 ALA A CA 1
ATOM 1159 C C . ALA A 1 153 ? -5.624 12.193 15.107 1.00 82.44 153 ALA A C 1
ATOM 1161 O O . ALA A 1 153 ? -5.610 13.120 15.912 1.00 82.44 153 ALA A O 1
ATOM 1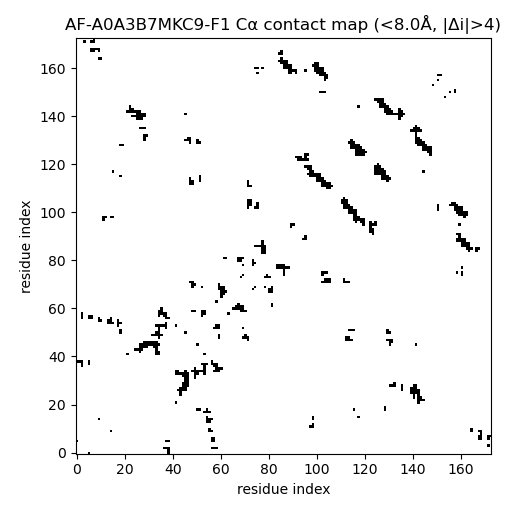162 N N . GLY A 1 154 ? -4.640 12.015 14.220 1.00 68.25 154 GLY A N 1
ATOM 1163 C CA . GLY A 1 154 ? -3.499 12.920 14.089 1.00 68.25 154 GLY A CA 1
ATOM 1164 C C . GLY A 1 154 ? -3.812 14.170 13.265 1.00 68.25 154 GLY A C 1
ATOM 1165 O O . GLY A 1 154 ? -4.724 14.184 12.443 1.00 68.25 154 GLY A O 1
ATOM 1166 N N . ASN A 1 155 ? -2.985 15.208 13.412 1.00 74.44 155 ASN A N 1
ATOM 1167 C CA . ASN A 1 155 ? -3.059 16.435 12.604 1.00 74.44 155 ASN A CA 1
ATOM 1168 C C . ASN A 1 155 ? -2.409 16.257 11.211 1.00 74.44 155 ASN A C 1
ATOM 1170 O O . ASN A 1 155 ? -1.705 17.134 10.705 1.00 74.44 155 ASN A O 1
ATOM 1174 N N . HIS A 1 156 ? -2.571 15.074 10.617 1.00 84.50 156 HIS A N 1
ATOM 1175 C CA . HIS A 1 156 ? -1.995 14.712 9.328 1.00 84.50 156 HIS A CA 1
ATOM 1176 C C . HIS A 1 156 ? -2.968 15.047 8.196 1.00 84.50 156 HIS A C 1
ATOM 1178 O O . HIS A 1 156 ? -4.182 14.899 8.329 1.00 84.50 156 HIS A O 1
ATOM 1184 N N . LYS A 1 157 ? -2.441 15.441 7.030 1.00 89.38 157 LYS A N 1
ATOM 1185 C CA . LYS A 1 157 ? -3.239 15.627 5.804 1.00 89.38 157 LYS A CA 1
ATOM 1186 C C . LYS A 1 157 ? -3.531 14.281 5.132 1.00 89.38 157 LYS A C 1
ATOM 1188 O O . LYS A 1 157 ? -3.099 14.029 4.002 1.00 89.38 157 LYS A O 1
ATOM 1193 N N . THR A 1 158 ? -4.233 13.415 5.857 1.00 94.50 158 THR A N 1
ATOM 1194 C CA . THR A 1 158 ? -4.610 12.074 5.411 1.00 94.50 158 THR A CA 1
ATOM 1195 C C . THR A 1 158 ? -5.556 12.147 4.218 1.00 94.50 158 THR A C 1
ATOM 1197 O O . THR A 1 158 ? -6.540 12.886 4.223 1.00 94.50 158 THR A O 1
ATOM 1200 N N . ARG A 1 159 ? -5.271 11.344 3.194 1.00 96.12 159 ARG A N 1
ATOM 1201 C CA . ARG A 1 159 ? -6.143 11.100 2.046 1.00 96.12 159 ARG A CA 1
ATOM 1202 C C . ARG A 1 159 ? -6.569 9.642 2.011 1.00 96.12 159 ARG A C 1
ATOM 1204 O O . ARG A 1 159 ? -5.762 8.750 2.272 1.00 96.12 159 ARG A O 1
ATOM 1211 N N . LEU A 1 160 ? -7.822 9.428 1.620 1.00 97.06 160 LEU A N 1
ATOM 1212 C CA . LEU A 1 160 ? -8.296 8.141 1.132 1.00 97.06 160 LEU A CA 1
ATOM 1213 C C . LEU A 1 160 ? -7.923 8.033 -0.348 1.00 97.06 160 LEU A C 1
ATOM 1215 O O . LEU A 1 160 ? -8.337 8.871 -1.149 1.00 97.06 160 LEU A O 1
ATOM 1219 N N . MET A 1 161 ? -7.140 7.024 -0.712 1.00 97.94 161 MET A N 1
ATOM 1220 C CA . MET A 1 161 ? -6.670 6.811 -2.077 1.00 97.94 161 MET A CA 1
ATOM 1221 C C . MET A 1 161 ? -7.114 5.439 -2.581 1.00 97.94 161 MET A C 1
ATOM 1223 O O . MET A 1 161 ? -6.731 4.409 -2.030 1.00 97.94 161 MET A O 1
ATOM 1227 N N . ARG A 1 162 ? -7.892 5.419 -3.663 1.00 98.06 162 ARG A N 1
ATOM 1228 C CA . ARG A 1 162 ? -8.338 4.195 -4.332 1.00 98.06 162 ARG A CA 1
ATOM 1229 C C . ARG A 1 162 ? -7.360 3.777 -5.416 1.00 98.06 162 ARG A C 1
ATOM 1231 O O . ARG A 1 162 ? -6.983 4.589 -6.261 1.00 98.06 162 ARG A O 1
ATOM 1238 N N . ILE A 1 163 ? -6.990 2.502 -5.410 1.00 97.94 163 ILE A N 1
ATOM 1239 C CA . ILE A 1 163 ? -6.092 1.900 -6.397 1.00 97.94 163 ILE A CA 1
ATOM 1240 C C . ILE A 1 163 ? -6.839 1.726 -7.725 1.00 97.94 163 ILE A C 1
ATOM 1242 O O . ILE A 1 163 ? -7.907 1.117 -7.771 1.00 97.94 163 ILE A O 1
ATOM 1246 N N . ASN A 1 164 ? -6.268 2.231 -8.818 1.00 97.06 164 ASN A N 1
ATOM 1247 C CA . ASN A 1 164 ? -6.797 2.046 -10.166 1.00 97.06 164 ASN A CA 1
ATOM 1248 C C . ASN A 1 164 ? -6.145 0.828 -10.838 1.00 97.06 164 ASN A C 1
ATOM 1250 O O . ASN A 1 164 ? -5.169 0.950 -11.583 1.00 97.06 164 ASN A O 1
ATOM 1254 N N . TYR A 1 165 ? -6.675 -0.363 -10.553 1.00 95.88 165 TYR A N 1
ATOM 1255 C CA . TYR A 1 165 ? -6.144 -1.624 -11.083 1.00 95.88 165 TYR A CA 1
ATOM 1256 C C . TYR A 1 165 ? -6.193 -1.710 -12.613 1.00 95.88 165 TYR A C 1
ATOM 1258 O O . TYR A 1 165 ? -5.291 -2.287 -13.216 1.00 95.88 165 TYR A O 1
ATOM 1266 N N . ASP A 1 166 ? -7.187 -1.104 -13.262 1.00 95.50 166 ASP A N 1
ATOM 1267 C CA . ASP A 1 166 ? -7.283 -1.115 -14.726 1.00 95.50 166 ASP A CA 1
ATOM 1268 C C . ASP A 1 166 ? -6.154 -0.312 -15.369 1.00 95.50 166 ASP A C 1
ATOM 1270 O O . ASP A 1 166 ? -5.581 -0.727 -16.380 1.00 95.50 166 ASP A O 1
ATOM 1274 N N . LEU A 1 167 ? -5.762 0.801 -14.743 1.00 94.56 167 LEU A N 1
ATOM 1275 C CA . LEU A 1 167 ? -4.618 1.573 -15.206 1.00 94.56 167 LEU A CA 1
ATOM 1276 C C . LEU A 1 167 ? -3.306 0.797 -15.050 1.00 94.56 167 LEU A C 1
ATOM 1278 O O . LEU A 1 167 ? -2.474 0.870 -15.953 1.00 94.56 167 LEU A O 1
ATOM 1282 N N . PHE A 1 168 ? -3.144 0.023 -13.969 1.00 93.75 168 PHE A N 1
ATOM 1283 C CA . PHE A 1 168 ? -2.003 -0.885 -13.808 1.00 93.75 168 PHE A CA 1
ATOM 1284 C C . PHE A 1 168 ? -1.990 -1.978 -14.882 1.00 93.75 168 PHE A C 1
ATOM 1286 O O . PHE A 1 168 ? -0.970 -2.164 -15.541 1.00 93.75 168 PHE A O 1
ATOM 1293 N 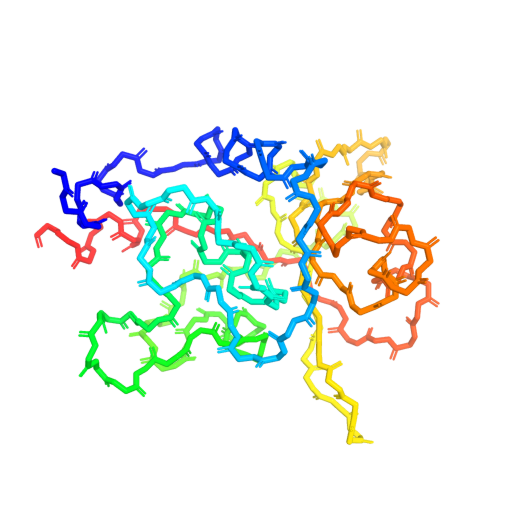N . LYS A 1 169 ? -3.120 -2.652 -15.125 1.00 93.62 169 LYS A N 1
ATOM 1294 C CA . LYS A 1 169 ? -3.240 -3.681 -16.175 1.00 93.62 169 LYS A CA 1
ATOM 1295 C C . LYS A 1 169 ? -2.873 -3.136 -17.550 1.00 93.62 169 LYS A C 1
ATOM 1297 O O . LYS A 1 169 ? -2.161 -3.788 -18.300 1.00 93.62 169 LYS A O 1
ATOM 1302 N N . ASN A 1 170 ? -3.302 -1.918 -17.871 1.00 91.25 170 ASN A N 1
ATOM 1303 C CA . ASN A 1 170 ? -2.987 -1.278 -19.147 1.00 91.25 170 ASN A CA 1
ATOM 1304 C C . ASN A 1 170 ? -1.522 -0.814 -19.269 1.00 91.25 170 ASN A C 1
ATOM 1306 O O . ASN A 1 170 ? -1.119 -0.420 -20.355 1.00 91.25 170 ASN A O 1
ATOM 1310 N N . MET A 1 171 ? -0.726 -0.818 -18.193 1.00 86.88 171 MET A N 1
ATOM 1311 C CA . MET A 1 171 ? 0.714 -0.520 -18.268 1.00 86.88 171 MET A CA 1
ATOM 1312 C C . MET A 1 171 ? 1.563 -1.719 -18.697 1.00 86.88 171 MET A C 1
ATOM 1314 O O . MET A 1 171 ? 2.725 -1.522 -19.039 1.00 86.88 171 MET A O 1
ATOM 1318 N N . VAL A 1 172 ? 1.018 -2.935 -18.617 1.00 85.06 172 VAL A N 1
ATOM 1319 C CA . VAL A 1 172 ? 1.737 -4.189 -18.909 1.00 85.06 172 VAL A CA 1
ATOM 1320 C C . VAL A 1 172 ? 1.168 -4.943 -20.112 1.00 85.06 172 VAL A C 1
ATOM 1322 O O . VAL A 1 172 ? 1.636 -6.039 -20.409 1.00 85.06 172 VAL A O 1
ATOM 1325 N N . LYS A 1 173 ? 0.147 -4.374 -20.760 1.00 75.94 173 LYS A N 1
ATOM 1326 C CA . LYS A 1 173 ? -0.376 -4.831 -22.050 1.00 75.94 173 LYS A CA 1
ATOM 1327 C C . LYS A 1 173 ? 0.468 -4.300 -23.199 1.00 75.94 173 LYS A C 1
ATOM 1329 O O . LYS A 1 173 ? 1.023 -3.189 -23.042 1.00 75.94 173 LYS A O 1
#

pLDDT: mean 93.68, std 4.8, range [68.25, 98.5]

Nearest PDB structures (foldseek):
  8tw1-assembly1_A  TM=6.461E-01  e=2.571E-06  Streptococcus phage 2972
  5lug-assembly2_D  TM=4.123E-01  e=1.681E-01  Homo sapiens
  5lug-assembly1_C  TM=4.228E-01  e=3.361E-01  Homo sapiens
  3lx7-assembly1_A-2  TM=5.124E-01  e=1.729E+00  Homo sapiens
  6w92-assembly1_A  TM=2.734E-01  e=1.306E-01  Homo sapiens

Foldseek 3Di:
DALLVLLLPFDLVQLLVLLVQQPPVLADEDPPDAQQQLVDRTDSYDAFQNSSNNSRSHRQAVPPPPPQGRFLVCLVQQNPPNDHPQKDFDDQQAPDDFQWKKWFCDDPNRHIHMWTQHDDDPRHRAKTWGFDPVCCVVPSGRTDIDGCCVRVVDPTPITTIDGDSVVSSVVSD

Sequence (173 aa):
MAWSDLIATCGTQQTMQRAKSALKHNTIYKLGKGGFDPTKPMTLQCDCSGFIAWAIGIPRELPPKSNKWLSTDQYWAGGKPVKAGLFTQKDLASEATIGDLLVYPDSGGHQGHISVISAIKNSKPSLIIHCSSGNFKNFGDAIRETDPSIFLAGNHKTRLMRINYDLFKNMVK

Solvent-accessible surface area (backbone atoms only — not comparable to full-atom values): 8884 Å² total; per-residue (Å²): 129,55,53,56,57,45,31,68,68,38,41,55,66,57,20,46,54,44,50,59,69,47,47,89,60,56,21,40,54,34,86,96,27,40,15,70,59,32,74,51,76,85,57,55,42,25,20,26,36,14,44,49,22,30,20,56,23,36,39,24,34,44,59,75,93,62,88,26,58,46,44,36,50,16,53,63,63,14,27,41,84,58,42,77,61,40,23,39,81,49,55,57,81,76,63,55,49,68,50,27,27,46,28,23,46,62,52,96,92,40,82,40,44,40,34,34,27,71,34,70,51,94,56,30,77,49,27,25,39,34,33,36,62,68,40,20,76,74,69,58,22,7,35,43,77,41,65,48,52,83,56,71,74,45,98,56,78,54,41,32,31,38,71,33,45,68,60,51,29,62,71,66,105